Protein AF-A0A2E4JH12-F1 (afdb_monomer)

Solvent-accessible surface area (backbone atoms only — not comparable to full-atom values): 7640 Å² total; per-residue (Å²): 86,74,22,58,42,68,46,98,88,68,50,52,36,53,66,51,54,64,71,58,42,34,50,50,38,51,54,35,48,78,70,76,45,86,42,54,32,42,20,48,26,42,58,17,38,34,47,41,45,76,37,62,37,50,26,39,31,38,36,26,43,54,45,73,68,40,44,51,47,22,37,74,74,64,19,28,39,24,52,33,44,30,43,51,68,30,63,79,48,64,60,88,50,88,93,64,52,73,66,58,41,53,52,40,47,52,49,32,55,35,28,53,51,22,46,65,67,31,65,88,60,33,55,73,48,94,48,34,64,54,76,47,105,49,14,66,75,95,50,67,90,69,38,122

Secondary structure (DSSP, 8-state):
-B-EEE-TTS-EEESS-HHHHHHHHHHHHHTT---EEEE-SHHHHHHHHHTT-SEEEE-TT--HHHHHHHHHHT-EEE---HHHHSHHHHS--TT--HHHHHHHHHHHHHHHHHHHHHTTTS-B-----BTBTTS-TT-GGG--

Radius of gyration: 15.41 Å; Cα contacts (8 Å, |Δi|>4): 271; chains: 1; bounding box: 37×29×42 Å

Nearest PDB structures (foldseek):
  2qs8-assembly1_A  TM=8.465E-01  e=9.693E-09  Alteromonas macleodii
  3mtw-assembly1_A  TM=8.268E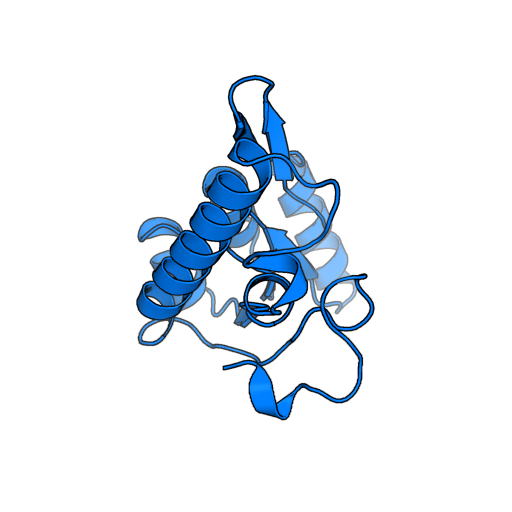-01  e=1.238E-07  Caulobacter vibrioides
  4c5z-assembly1_A  TM=9.041E-01  e=3.143E-07  Aspergillus niger
  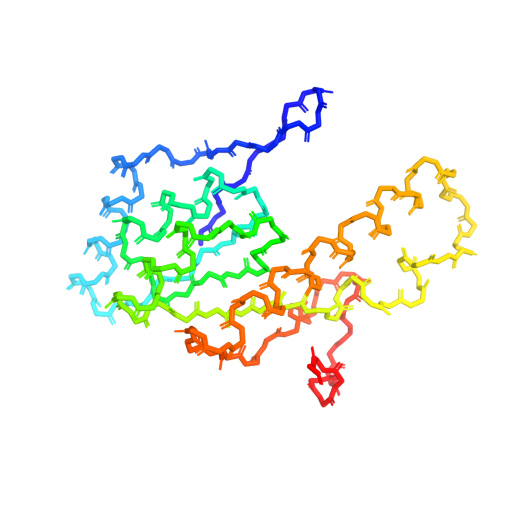4c60-assembly2_C  TM=9.127E-01  e=8.493E-07  Aspergillus niger
  3be7-assembly1_B  TM=8.311E-01  e=1.307E-05  unidentified

Sequence (144 aa):
MGVNGQRPSGEYYGTMGPGVLGAAVRTAHEAIFKVAAHCIGAEGALQAAEAGVDSIEHGIHLEGETVRMMAEDGTFYVPTMSPFNMPDHLSGVSGVSAADQASRLGMRDSNQASFRRAMEAVKIATGTDAGCSQASHGLIVREI

Mean predicted aligned error: 4.52 Å

Structure (mmCIF, N/CA/C/O backbone):
data_AF-A0A2E4JH12-F1
#
_entry.id   AF-A0A2E4JH12-F1
#
loop_
_atom_site.group_PDB
_atom_site.id
_atom_site.type_symbol
_atom_site.label_atom_id
_atom_site.label_alt_id
_atom_site.label_comp_id
_atom_site.label_asym_id
_atom_site.label_entity_id
_atom_site.label_seq_id
_atom_site.pdbx_PDB_ins_code
_atom_site.Cartn_x
_atom_site.Cartn_y
_atom_site.Cartn_z
_atom_site.occupancy
_atom_site.B_iso_or_equiv
_atom_site.auth_seq_id
_atom_site.auth_comp_id
_atom_site.auth_asym_id
_atom_site.auth_atom_id
_atom_site.pdbx_PDB_model_num
ATOM 1 N N . MET A 1 1 ? -3.544 8.603 2.290 1.00 70.12 1 MET A N 1
ATOM 2 C CA . MET A 1 1 ? -2.334 9.348 2.715 1.00 70.12 1 MET A CA 1
ATOM 3 C C . MET A 1 1 ? -1.092 8.577 2.295 1.00 70.12 1 MET A C 1
ATOM 5 O O . MET A 1 1 ? -1.158 7.359 2.291 1.00 70.12 1 MET A O 1
ATOM 9 N N . GLY A 1 2 ? -0.001 9.241 1.902 1.00 69.62 2 GLY A N 1
ATOM 10 C CA . GLY A 1 2 ? 1.243 8.561 1.513 1.00 69.62 2 GLY A CA 1
ATOM 11 C C . GLY A 1 2 ? 2.186 8.398 2.699 1.00 69.62 2 GLY A C 1
ATOM 12 O O . GLY A 1 2 ? 2.510 9.394 3.338 1.00 69.62 2 GLY A O 1
ATOM 13 N N . VAL A 1 3 ? 2.629 7.171 2.975 1.00 69.19 3 VAL A N 1
ATOM 14 C CA . VAL A 1 3 ? 3.543 6.866 4.094 1.00 69.19 3 VAL A CA 1
ATOM 15 C C . VAL A 1 3 ? 4.906 6.366 3.624 1.00 69.19 3 VAL A C 1
ATOM 17 O O . VAL A 1 3 ? 5.613 5.713 4.379 1.00 69.19 3 VAL A O 1
ATOM 20 N N . ASN A 1 4 ? 5.294 6.673 2.384 1.00 81.06 4 ASN A N 1
ATOM 21 C CA . ASN A 1 4 ? 6.541 6.178 1.805 1.00 81.06 4 ASN A CA 1
ATOM 22 C C . ASN A 1 4 ? 7.504 7.307 1.476 1.00 81.06 4 ASN A C 1
ATOM 24 O O . ASN A 1 4 ? 7.148 8.270 0.795 1.00 81.06 4 ASN A O 1
ATOM 28 N N . GLY A 1 5 ? 8.745 7.123 1.901 1.00 85.00 5 GLY A N 1
ATOM 29 C CA . GLY A 1 5 ? 9.927 7.796 1.385 1.00 85.00 5 GLY A CA 1
ATOM 30 C C . GLY A 1 5 ? 10.962 6.749 1.002 1.00 85.00 5 GLY A C 1
ATOM 31 O O . GLY A 1 5 ? 10.881 5.605 1.447 1.00 85.00 5 GLY A O 1
ATOM 32 N N . GLN A 1 6 ? 11.929 7.124 0.169 1.00 90.38 6 GLN A N 1
ATOM 33 C CA . GLN A 1 6 ? 13.030 6.246 -0.213 1.00 90.38 6 GLN A CA 1
ATOM 34 C C . GLN A 1 6 ? 14.358 6.944 0.065 1.00 90.38 6 GLN A C 1
ATOM 36 O O . GLN A 1 6 ? 14.563 8.098 -0.318 1.00 90.38 6 GLN A O 1
ATOM 41 N N . ARG A 1 7 ? 15.257 6.260 0.770 1.00 88.44 7 ARG A N 1
ATOM 42 C CA . ARG A 1 7 ? 16.624 6.736 1.008 1.00 88.44 7 ARG A CA 1
ATOM 43 C C . ARG A 1 7 ? 17.457 6.595 -0.273 1.00 88.44 7 ARG A C 1
ATOM 45 O O . ARG A 1 7 ? 17.127 5.765 -1.117 1.00 88.44 7 ARG A O 1
ATOM 52 N N . PRO A 1 8 ? 18.600 7.296 -0.402 1.00 88.81 8 PRO A N 1
ATOM 53 C CA . PRO A 1 8 ? 19.535 7.075 -1.513 1.00 88.81 8 PRO A CA 1
ATOM 54 C C . PRO A 1 8 ? 20.041 5.628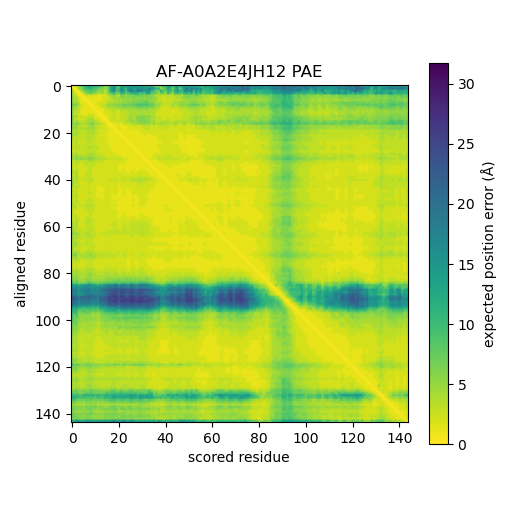 -1.629 1.00 88.81 8 PRO A C 1
ATOM 56 O O . PRO A 1 8 ? 20.446 5.206 -2.705 1.00 88.81 8 PRO A O 1
ATOM 59 N N . SER A 1 9 ? 20.002 4.864 -0.531 1.00 86.88 9 SER A N 1
ATOM 60 C CA . SER A 1 9 ? 20.304 3.427 -0.506 1.00 86.88 9 SER A CA 1
ATOM 61 C C . SER A 1 9 ? 19.236 2.553 -1.178 1.00 86.88 9 SER A C 1
ATOM 63 O O . SER A 1 9 ? 19.471 1.365 -1.371 1.00 86.88 9 SER A O 1
ATOM 65 N N . GLY A 1 10 ? 18.066 3.108 -1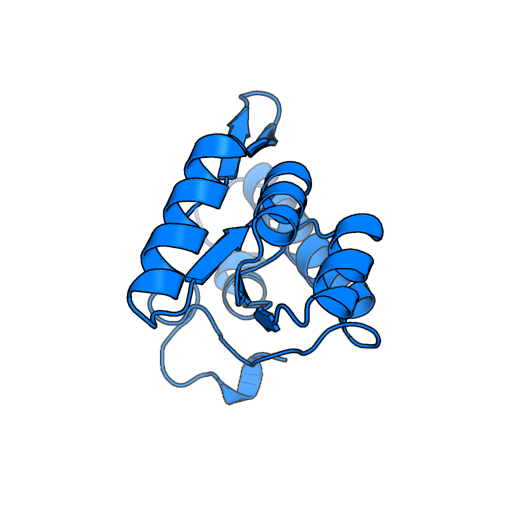.504 1.00 84.50 10 GLY A N 1
ATOM 66 C CA . GLY A 1 10 ? 16.904 2.375 -2.010 1.00 84.50 10 GLY A CA 1
ATOM 67 C C . GLY A 1 10 ? 15.955 1.870 -0.919 1.00 84.50 10 GLY A C 1
ATOM 68 O O . GLY A 1 10 ? 14.869 1.396 -1.242 1.00 84.50 10 GLY A O 1
ATOM 69 N N . GLU A 1 11 ? 16.324 2.003 0.357 1.00 88.19 11 GLU A N 1
ATOM 70 C CA . GLU A 1 11 ? 15.505 1.588 1.499 1.00 88.19 11 GLU A CA 1
ATOM 71 C C . GLU A 1 11 ? 14.264 2.478 1.657 1.00 88.19 11 GLU A C 1
ATOM 73 O O . GLU A 1 11 ? 14.368 3.710 1.656 1.00 88.19 11 GLU A O 1
ATOM 78 N N . TYR A 1 12 ? 13.098 1.852 1.819 1.00 91.69 12 TYR A N 1
ATOM 79 C CA . TYR A 1 12 ? 11.848 2.554 2.088 1.00 91.69 12 TYR A CA 1
ATOM 80 C C . TYR A 1 12 ? 11.683 2.857 3.576 1.00 91.69 12 TYR A C 1
ATOM 82 O O . TYR A 1 12 ? 12.002 2.018 4.411 1.00 91.69 12 TYR A O 1
ATOM 90 N N . TYR A 1 13 ? 11.130 4.026 3.895 1.00 91.31 13 TYR A N 1
ATOM 91 C CA . TYR A 1 13 ? 10.846 4.440 5.270 1.00 91.31 13 TYR A CA 1
ATOM 92 C C . TYR A 1 13 ? 9.499 5.160 5.392 1.00 91.31 13 TYR A C 1
ATOM 94 O O . TYR A 1 13 ? 8.974 5.693 4.406 1.00 91.31 13 TYR A O 1
ATOM 102 N N . GLY A 1 14 ? 8.966 5.202 6.615 1.00 89.62 14 GLY A N 1
ATOM 103 C CA . GLY A 1 14 ? 7.739 5.927 6.956 1.00 89.62 14 GLY A CA 1
ATOM 104 C C . GLY A 1 14 ? 7.909 7.449 6.873 1.00 89.62 14 GLY A C 1
ATOM 105 O O . GLY A 1 14 ? 8.730 8.026 7.583 1.00 89.62 14 GLY A O 1
ATOM 106 N N . THR A 1 15 ? 7.134 8.143 6.033 1.00 90.81 15 THR A N 1
ATOM 107 C CA . THR A 1 15 ? 7.199 9.624 5.930 1.00 90.81 15 THR A CA 1
ATOM 108 C C . THR A 1 15 ? 6.283 10.360 6.895 1.00 90.81 15 THR A C 1
ATOM 110 O O . THR A 1 15 ? 6.477 11.550 7.145 1.00 90.81 15 THR A O 1
ATOM 113 N N . MET A 1 16 ? 5.297 9.665 7.453 1.00 85.00 16 MET A N 1
ATOM 114 C CA . MET A 1 16 ? 4.417 10.189 8.485 1.00 85.00 16 MET A CA 1
ATOM 115 C C . MET A 1 16 ? 4.674 9.376 9.745 1.00 85.00 16 MET A C 1
ATOM 117 O O . MET A 1 16 ? 4.269 8.225 9.820 1.00 85.00 16 MET A O 1
ATOM 121 N N . GLY A 1 17 ? 5.385 9.951 10.715 1.00 85.00 17 GLY A N 1
ATOM 122 C CA . GLY A 1 17 ? 5.645 9.251 11.973 1.00 85.00 17 GLY A CA 1
ATOM 123 C C . GLY A 1 17 ? 4.341 8.868 12.699 1.00 85.00 17 GLY A C 1
ATOM 124 O O . GLY A 1 17 ? 3.301 9.497 12.457 1.00 85.00 17 GLY A O 1
ATOM 125 N N . PRO A 1 18 ? 4.382 7.908 13.644 1.00 90.81 18 PRO A N 1
ATOM 126 C CA . PRO A 1 18 ? 3.184 7.324 14.258 1.00 90.81 18 PRO A CA 1
ATOM 127 C C . PRO A 1 18 ? 2.198 8.346 14.843 1.00 90.81 18 PRO A C 1
ATOM 129 O O . PRO A 1 18 ? 0.987 8.210 14.694 1.00 90.81 18 PRO A O 1
ATOM 132 N N . GLY A 1 19 ? 2.703 9.427 15.451 1.00 94.44 19 GLY A N 1
ATOM 133 C CA . GLY A 1 19 ? 1.856 10.480 16.022 1.00 94.44 19 GLY A CA 1
ATOM 134 C C . GLY A 1 19 ? 1.030 11.245 14.981 1.00 94.44 19 GLY A C 1
ATOM 135 O O . GLY A 1 19 ? -0.128 11.571 15.240 1.00 94.44 19 GLY A O 1
ATOM 136 N N . VAL A 1 20 ? 1.596 11.505 13.796 1.00 95.38 20 VAL A N 1
ATOM 137 C CA . VAL A 1 20 ? 0.887 12.189 12.700 1.00 95.38 20 VAL A CA 1
ATOM 138 C C . VAL A 1 20 ? -0.155 11.258 12.090 1.00 95.38 20 VAL A C 1
ATOM 140 O O . VAL A 1 20 ? -1.290 11.681 11.873 1.00 95.38 20 VAL A O 1
ATOM 143 N N . LEU A 1 21 ? 0.200 9.987 11.874 1.00 95.12 21 LEU A N 1
ATOM 144 C CA . LEU A 1 21 ? -0.734 8.987 11.358 1.00 95.12 21 LEU A CA 1
ATOM 145 C C . LEU A 1 21 ? -1.916 8.774 12.298 1.00 95.12 21 LEU A C 1
ATOM 147 O O . LEU A 1 21 ? -3.059 8.931 11.874 1.00 95.12 21 LEU A O 1
ATOM 151 N N . GLY A 1 22 ? -1.655 8.517 13.580 1.00 96.94 22 GLY A N 1
ATOM 152 C CA . GLY A 1 22 ? -2.713 8.325 14.569 1.00 96.94 22 GLY A CA 1
ATOM 153 C C . GLY A 1 22 ? -3.604 9.560 14.726 1.00 96.94 22 GLY A C 1
ATOM 154 O O . GLY A 1 22 ? -4.815 9.433 14.897 1.00 96.94 22 GLY A O 1
ATOM 155 N N . ALA A 1 23 ? -3.043 10.771 14.625 1.00 97.81 23 ALA A N 1
ATOM 156 C CA . ALA A 1 23 ? -3.842 11.994 14.629 1.00 97.81 23 ALA A CA 1
ATOM 157 C C . ALA A 1 23 ? -4.750 12.101 13.397 1.00 97.81 23 ALA A C 1
ATOM 159 O O . ALA A 1 23 ? -5.922 12.447 13.542 1.00 97.81 23 ALA A O 1
ATOM 160 N N . ALA A 1 24 ? -4.239 11.784 12.207 1.00 97.12 24 ALA A N 1
ATOM 161 C CA . ALA A 1 24 ? -5.019 11.829 10.977 1.00 97.12 24 ALA A CA 1
ATOM 162 C C . ALA A 1 24 ? -6.137 10.779 10.960 1.00 97.12 24 ALA A C 1
ATOM 164 O O . ALA A 1 24 ? -7.274 11.125 10.640 1.00 97.12 24 ALA A O 1
ATOM 165 N N . VAL A 1 25 ? -5.840 9.534 11.356 1.00 98.12 25 VAL A N 1
ATOM 166 C CA . VAL A 1 25 ? -6.840 8.458 11.441 1.00 98.12 25 VAL A CA 1
ATOM 167 C C . VAL A 1 25 ? -7.934 8.821 12.433 1.00 98.12 25 VAL A C 1
ATOM 169 O O . VAL A 1 25 ? -9.104 8.857 12.058 1.00 98.12 25 VAL A O 1
ATOM 172 N N . ARG A 1 26 ? -7.561 9.204 13.660 1.00 98.31 26 ARG A N 1
ATOM 173 C CA .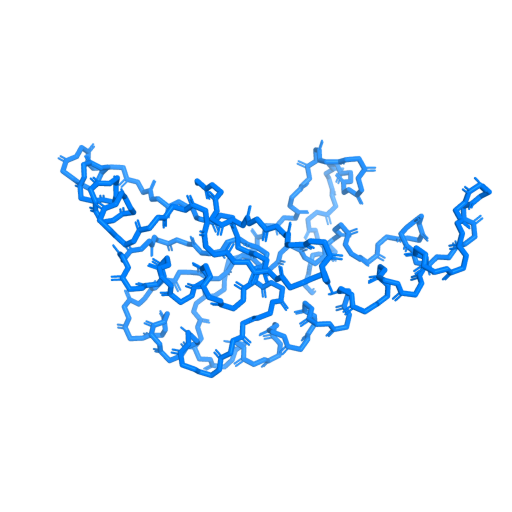 ARG A 1 26 ? -8.529 9.620 14.681 1.00 98.31 26 ARG A CA 1
ATOM 174 C C . ARG A 1 26 ? -9.418 10.763 14.190 1.00 98.31 26 ARG A C 1
ATOM 176 O O . ARG A 1 26 ? -10.633 10.666 14.297 1.00 98.31 26 ARG A O 1
ATOM 183 N N . THR A 1 27 ? -8.826 11.812 13.615 1.00 98.50 27 THR A N 1
ATOM 184 C CA . THR A 1 27 ? -9.580 12.981 13.124 1.00 98.50 27 THR A CA 1
ATOM 185 C C . THR A 1 27 ? -10.560 12.591 12.013 1.00 98.50 27 THR A C 1
ATOM 187 O O . THR A 1 27 ? -11.698 13.054 11.997 1.00 98.50 27 THR A O 1
ATOM 190 N N . ALA A 1 28 ? -10.141 11.726 11.085 1.00 98.50 28 ALA A N 1
ATOM 191 C CA . ALA A 1 28 ? -11.007 11.239 10.017 1.00 98.50 28 ALA A CA 1
ATOM 192 C C . ALA A 1 28 ? -12.163 10.394 10.569 1.00 98.50 28 ALA A C 1
ATOM 194 O O . ALA A 1 28 ? -13.311 10.608 10.183 1.00 98.50 28 ALA A O 1
ATOM 195 N N . HIS A 1 29 ? -11.883 9.485 11.505 1.00 98.50 29 HIS A N 1
ATOM 196 C CA . HIS A 1 29 ? -12.891 8.622 12.125 1.00 98.50 29 HIS A CA 1
ATOM 197 C C . HIS A 1 29 ? -13.891 9.405 12.988 1.00 98.50 29 HIS A C 1
ATOM 199 O O . HIS A 1 29 ? -15.086 9.129 12.912 1.00 98.50 29 HIS A O 1
ATOM 205 N N . GLU A 1 30 ? -13.449 10.423 13.736 1.00 98.62 30 GLU A N 1
ATOM 206 C CA . GLU A 1 30 ? -14.327 11.363 14.463 1.00 98.62 30 GLU A CA 1
ATOM 207 C C . GLU A 1 30 ? -15.289 12.101 13.516 1.00 98.62 30 GLU A C 1
ATOM 209 O O . GLU A 1 30 ? -16.430 12.390 13.876 1.00 98.62 30 GLU A O 1
ATOM 214 N N . ALA A 1 31 ? -14.847 12.354 12.283 1.00 98.50 31 ALA A N 1
ATOM 215 C CA . ALA A 1 31 ? -15.649 12.934 11.212 1.00 98.50 31 ALA A CA 1
ATOM 216 C C . ALA A 1 31 ? -16.383 11.887 10.343 1.00 98.50 31 ALA A C 1
ATOM 218 O O . ALA A 1 31 ? -16.996 12.251 9.340 1.00 98.50 31 ALA A O 1
ATOM 219 N N . ILE A 1 32 ? -16.370 10.604 10.732 1.00 97.88 32 ILE A N 1
ATOM 220 C CA . ILE A 1 32 ? -17.056 9.491 10.047 1.00 97.88 32 ILE A CA 1
ATOM 221 C C . ILE A 1 32 ? -16.519 9.255 8.616 1.00 97.88 32 ILE A C 1
ATOM 223 O O . ILE A 1 32 ? -17.214 8.757 7.731 1.00 97.88 32 ILE A O 1
ATOM 227 N N . PHE A 1 33 ? -15.250 9.586 8.376 1.00 98.44 33 PHE A N 1
ATOM 228 C CA . PHE A 1 33 ? -14.541 9.264 7.139 1.00 98.44 33 PHE A CA 1
ATOM 229 C C . PHE A 1 33 ? -13.658 8.033 7.299 1.00 98.44 33 PHE A C 1
ATOM 231 O O . PHE A 1 33 ? -13.225 7.697 8.395 1.00 98.44 33 PHE A O 1
ATOM 238 N N . LYS A 1 34 ? -13.380 7.370 6.176 1.00 98.31 34 LYS A N 1
ATOM 239 C CA . LYS A 1 34 ? -12.453 6.241 6.073 1.00 98.31 34 LYS A CA 1
ATOM 240 C C . LYS A 1 34 ? -11.080 6.717 5.602 1.00 98.31 34 LYS A C 1
ATOM 242 O O . LYS A 1 34 ? -10.990 7.699 4.864 1.00 98.31 34 LYS A O 1
ATOM 247 N N . VAL A 1 35 ? -10.022 6.015 5.997 1.00 98.38 35 VAL A N 1
ATOM 248 C CA . VAL A 1 35 ? -8.636 6.354 5.656 1.00 98.38 35 VAL A CA 1
ATOM 249 C C . VAL A 1 35 ? -7.981 5.235 4.859 1.00 98.38 35 VAL A C 1
ATOM 251 O O . VAL A 1 35 ? -7.771 4.142 5.370 1.00 98.38 35 VAL A O 1
ATOM 254 N N . ALA A 1 36 ? -7.591 5.557 3.627 1.00 98.25 36 ALA A N 1
ATOM 255 C CA . ALA A 1 36 ? -6.713 4.732 2.805 1.00 98.25 36 ALA A CA 1
ATOM 256 C C . ALA A 1 36 ? -5.255 5.202 2.936 1.00 98.25 36 ALA A C 1
ATOM 258 O O . ALA A 1 36 ? -4.982 6.414 2.902 1.00 98.25 36 ALA A O 1
ATOM 259 N N . ALA A 1 37 ? -4.309 4.272 3.048 1.00 97.25 37 ALA A N 1
ATOM 260 C CA . ALA A 1 37 ? -2.877 4.553 3.129 1.00 97.25 37 ALA A CA 1
ATOM 261 C C . ALA A 1 37 ? -2.112 3.952 1.945 1.00 97.25 37 ALA A C 1
ATOM 263 O O . ALA A 1 37 ? -2.118 2.750 1.727 1.00 97.25 37 ALA A O 1
ATOM 264 N N . HIS A 1 38 ? -1.412 4.800 1.195 1.00 96.31 38 HIS A N 1
ATOM 265 C CA . HIS A 1 38 ? -0.497 4.396 0.135 1.00 96.31 38 HIS A CA 1
ATOM 266 C C . HIS A 1 38 ? 0.813 3.903 0.762 1.00 96.31 38 HIS A C 1
ATOM 268 O O . HIS A 1 38 ? 1.561 4.709 1.329 1.00 96.31 38 HIS A O 1
ATOM 274 N N . CYS A 1 39 ? 1.106 2.604 0.628 1.00 96.00 39 CYS A N 1
ATOM 275 C CA . CYS A 1 39 ? 2.233 1.923 1.274 1.00 96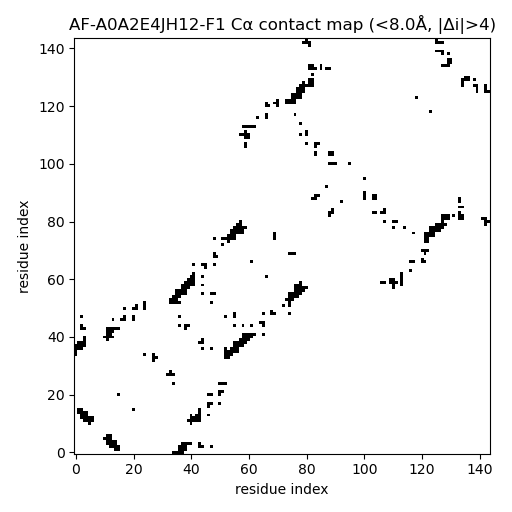.00 39 CYS A CA 1
ATOM 276 C C . CYS A 1 39 ? 3.054 1.108 0.258 1.00 96.00 39 CYS A C 1
ATOM 278 O O . CYS A 1 39 ? 2.542 0.224 -0.417 1.00 96.00 39 CYS A O 1
ATOM 280 N N . ILE A 1 40 ? 4.355 1.367 0.189 1.00 94.56 40 ILE A N 1
ATOM 281 C CA . ILE A 1 40 ? 5.329 0.619 -0.606 1.00 94.56 40 ILE A CA 1
ATOM 282 C C . ILE A 1 40 ? 6.216 -0.168 0.360 1.00 94.56 40 ILE A C 1
ATOM 284 O O . ILE A 1 40 ? 6.274 -1.391 0.265 1.00 94.56 40 ILE A O 1
ATOM 288 N N . GLY A 1 41 ? 6.860 0.519 1.310 1.00 94.50 41 GLY A N 1
ATOM 289 C CA . GLY A 1 41 ? 7.776 -0.085 2.280 1.00 94.50 41 GLY A CA 1
ATOM 290 C C . GLY A 1 41 ? 7.086 -0.773 3.457 1.00 94.50 41 GLY A C 1
ATOM 291 O O . GLY A 1 41 ? 5.987 -0.384 3.852 1.00 94.50 41 GLY A O 1
ATOM 292 N N . ALA A 1 42 ? 7.777 -1.750 4.052 1.00 94.94 42 ALA A N 1
ATOM 293 C CA . ALA A 1 42 ? 7.300 -2.507 5.211 1.00 94.94 42 ALA A CA 1
ATOM 294 C C . ALA A 1 42 ? 7.066 -1.614 6.442 1.00 94.94 42 ALA A C 1
ATOM 296 O O . ALA A 1 42 ? 6.009 -1.692 7.061 1.00 94.94 42 ALA A O 1
ATOM 297 N N . GLU A 1 43 ? 8.008 -0.713 6.750 1.00 94.69 43 GLU A N 1
ATOM 298 C CA . GLU A 1 43 ? 7.919 0.182 7.915 1.00 94.69 43 GLU A CA 1
ATOM 299 C C . GLU A 1 43 ? 6.656 1.057 7.865 1.00 94.69 43 GLU A C 1
ATOM 301 O O . GLU A 1 43 ? 5.873 1.085 8.812 1.00 94.69 43 GLU A O 1
ATOM 306 N N . GLY A 1 44 ? 6.428 1.740 6.738 1.00 95.19 44 GLY A N 1
ATOM 307 C CA . GLY A 1 44 ? 5.254 2.595 6.562 1.00 95.19 44 GLY A CA 1
ATOM 308 C C . GLY A 1 44 ? 3.946 1.801 6.585 1.00 95.19 44 GLY A C 1
ATOM 309 O O . GLY A 1 44 ? 2.958 2.268 7.148 1.00 95.19 44 GLY A O 1
ATOM 310 N N . ALA A 1 45 ? 3.938 0.587 6.023 1.00 96.94 45 ALA A N 1
ATOM 311 C CA . ALA A 1 45 ? 2.768 -0.284 6.054 1.00 96.94 45 ALA A CA 1
ATOM 312 C C . ALA A 1 45 ? 2.418 -0.739 7.478 1.00 96.94 45 ALA A C 1
ATOM 314 O O . ALA A 1 45 ? 1.246 -0.705 7.850 1.00 96.94 45 ALA A O 1
ATOM 315 N N . LEU A 1 46 ? 3.420 -1.111 8.282 1.00 96.44 46 LEU A N 1
ATOM 316 C CA . LEU A 1 46 ? 3.229 -1.465 9.687 1.00 96.44 46 LEU A CA 1
ATOM 317 C C . LEU A 1 46 ? 2.692 -0.275 10.489 1.00 96.44 46 LEU A C 1
ATOM 319 O O . LEU A 1 46 ? 1.662 -0.406 11.138 1.00 96.44 46 LEU A O 1
ATOM 323 N N . GLN A 1 47 ? 3.311 0.903 10.356 1.00 96.44 47 GLN A N 1
ATOM 324 C CA . GLN A 1 47 ? 2.856 2.123 11.036 1.00 96.44 47 GLN A CA 1
ATOM 325 C C . GLN A 1 47 ? 1.424 2.515 10.640 1.00 96.44 47 GLN A C 1
ATOM 327 O O . GLN A 1 47 ? 0.655 3.000 11.469 1.00 96.44 47 GLN A O 1
ATOM 332 N N . ALA A 1 48 ? 1.044 2.321 9.373 1.00 97.50 48 ALA A N 1
ATOM 333 C CA . ALA A 1 48 ? -0.317 2.574 8.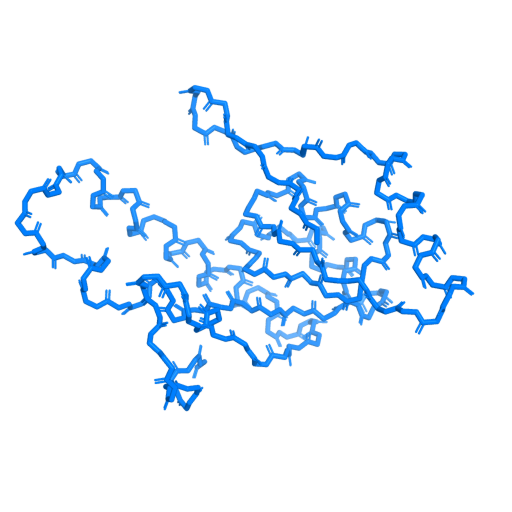911 1.00 97.50 48 ALA A CA 1
ATOM 334 C C . ALA A 1 48 ? -1.318 1.573 9.510 1.00 97.50 48 ALA A C 1
ATOM 336 O O . ALA A 1 48 ? -2.387 1.988 9.956 1.00 97.50 48 ALA A O 1
ATOM 337 N N . ALA A 1 49 ? -0.967 0.284 9.557 1.00 97.25 49 ALA A N 1
ATOM 338 C CA . ALA A 1 49 ? -1.787 -0.734 10.208 1.00 97.25 49 ALA A CA 1
ATOM 339 C C . ALA A 1 49 ? -1.959 -0.428 11.708 1.00 97.25 49 ALA A C 1
ATOM 341 O O . ALA A 1 49 ? -3.087 -0.382 12.181 1.00 97.25 49 ALA A O 1
ATOM 342 N N . GLU A 1 50 ? -0.877 -0.101 12.425 1.00 96.62 50 GLU A N 1
ATOM 343 C CA . GLU A 1 50 ? -0.903 0.309 13.844 1.00 96.62 50 GLU A CA 1
ATOM 344 C C . GLU A 1 50 ? -1.766 1.542 14.099 1.00 96.62 50 GLU A C 1
ATOM 346 O O . GLU A 1 50 ? -2.412 1.655 15.140 1.00 96.62 50 GLU A O 1
ATOM 351 N N . ALA A 1 51 ? -1.794 2.476 13.150 1.00 97.06 51 ALA A N 1
ATOM 352 C CA . ALA A 1 51 ? -2.635 3.658 13.252 1.00 97.06 51 ALA A CA 1
ATOM 353 C C . ALA A 1 51 ? -4.131 3.359 13.051 1.00 97.06 51 ALA A C 1
ATOM 355 O O . ALA A 1 51 ? -4.942 4.244 13.325 1.00 97.06 51 ALA A O 1
ATOM 356 N N . GLY A 1 52 ? -4.502 2.161 12.584 1.00 97.25 52 GLY A N 1
ATOM 357 C CA . GLY A 1 52 ? -5.890 1.752 12.367 1.00 97.25 52 GLY A CA 1
ATOM 358 C C . GLY A 1 52 ? -6.491 2.274 11.062 1.00 97.25 52 GLY A C 1
ATOM 359 O O . GLY A 1 52 ? -7.662 2.654 11.028 1.00 97.25 52 GLY A O 1
ATOM 360 N N . VAL A 1 53 ? -5.700 2.351 9.986 1.00 98.31 53 VAL A N 1
ATOM 361 C CA . VAL A 1 53 ? -6.232 2.715 8.660 1.00 98.31 53 VAL A CA 1
ATOM 362 C C . VAL A 1 53 ? -7.240 1.674 8.166 1.00 98.31 53 VAL A C 1
ATOM 364 O O . VAL A 1 53 ? -7.160 0.488 8.487 1.00 98.31 53 VAL A O 1
ATOM 367 N N . ASP A 1 54 ? -8.189 2.115 7.346 1.00 98.69 54 ASP A N 1
ATOM 368 C CA . ASP A 1 54 ? -9.254 1.260 6.825 1.00 98.69 54 ASP A CA 1
ATOM 369 C C . ASP A 1 54 ? -8.806 0.441 5.612 1.00 98.69 54 ASP A C 1
ATOM 371 O O . ASP A 1 54 ? -9.308 -0.665 5.401 1.00 98.69 54 ASP A O 1
ATOM 375 N N . SER A 1 55 ? -7.852 0.958 4.833 1.00 98.75 55 SER A N 1
ATOM 376 C CA . SER A 1 55 ? -7.207 0.211 3.757 1.00 98.75 55 SER A CA 1
ATOM 377 C C . SER A 1 55 ? -5.732 0.562 3.585 1.00 98.75 55 SER A C 1
ATOM 379 O O . SER A 1 55 ? -5.303 1.699 3.807 1.00 98.75 55 SER A O 1
ATOM 381 N N . ILE A 1 56 ? -4.958 -0.435 3.159 1.00 98.50 56 ILE A N 1
ATOM 382 C CA . ILE A 1 56 ? -3.595 -0.269 2.660 1.00 98.50 56 ILE A CA 1
ATOM 383 C C . ILE A 1 56 ? -3.597 -0.493 1.148 1.00 98.50 56 ILE A C 1
ATOM 385 O O . ILE A 1 56 ? -3.959 -1.567 0.667 1.00 98.50 56 ILE A O 1
ATOM 389 N N . GLU A 1 57 ? -3.142 0.523 0.422 1.00 97.94 57 GLU A N 1
ATOM 390 C CA . GLU A 1 57 ? -2.983 0.534 -1.028 1.00 97.94 57 GLU A CA 1
ATOM 391 C C . GLU A 1 57 ? -1.564 0.096 -1.411 1.00 97.94 57 GLU A C 1
ATOM 393 O O . GLU A 1 57 ? -0.579 0.492 -0.772 1.00 97.94 57 GLU A O 1
ATOM 398 N N . HIS A 1 58 ? -1.460 -0.672 -2.494 1.00 96.00 58 HIS A N 1
ATOM 399 C CA . HIS A 1 58 ? -0.258 -1.322 -3.023 1.00 96.00 58 HIS A CA 1
ATOM 400 C C . HIS A 1 58 ? 0.332 -2.397 -2.105 1.00 96.00 58 HIS A C 1
ATOM 402 O O . HIS A 1 58 ? 0.389 -3.569 -2.480 1.00 96.00 58 HIS A O 1
ATOM 408 N N . GLY A 1 59 ? 0.801 -2.017 -0.912 1.00 96.38 59 GLY A N 1
ATOM 409 C CA . GLY A 1 59 ? 1.457 -2.913 0.044 1.00 96.38 59 GLY A CA 1
ATOM 410 C C . GLY A 1 59 ? 2.570 -3.745 -0.602 1.00 96.38 59 GLY A C 1
ATOM 411 O O . GLY A 1 59 ? 2.559 -4.968 -0.508 1.00 96.38 59 GLY A O 1
ATOM 412 N N . ILE A 1 60 ? 3.499 -3.107 -1.323 1.00 96.12 60 ILE A N 1
ATOM 413 C CA . ILE A 1 60 ? 4.493 -3.827 -2.146 1.00 96.12 60 ILE A CA 1
ATOM 414 C C . ILE A 1 60 ? 5.356 -4.768 -1.301 1.00 96.12 60 ILE A C 1
ATOM 416 O O . ILE A 1 60 ? 5.606 -5.899 -1.712 1.00 96.12 60 ILE A O 1
ATOM 420 N N . HIS A 1 61 ? 5.765 -4.328 -0.113 1.00 96.31 61 HIS A N 1
ATOM 421 C CA . HIS A 1 61 ? 6.644 -5.070 0.788 1.00 96.31 61 HIS A CA 1
ATOM 422 C C . HIS A 1 61 ? 5.948 -5.435 2.113 1.00 96.31 61 HIS A C 1
ATOM 424 O O . HIS A 1 61 ? 6.516 -5.222 3.179 1.00 96.31 61 HIS A O 1
ATOM 430 N N . LEU A 1 62 ? 4.713 -5.957 2.076 1.00 97.00 62 LEU A N 1
ATOM 431 C CA . LEU A 1 62 ? 4.020 -6.401 3.295 1.00 97.00 62 LEU A CA 1
ATOM 432 C C . LEU A 1 62 ? 4.738 -7.582 3.953 1.00 97.00 62 LEU A C 1
ATOM 434 O O . LEU A 1 62 ? 4.950 -8.626 3.331 1.00 97.00 62 LEU A O 1
ATOM 438 N N . GLU A 1 63 ? 5.014 -7.455 5.245 1.00 97.06 63 GLU A N 1
ATOM 439 C CA . GLU A 1 63 ? 5.587 -8.516 6.071 1.00 97.06 63 GLU A CA 1
ATOM 440 C C . GLU A 1 63 ? 4.525 -9.208 6.936 1.00 97.06 63 GLU A C 1
ATOM 442 O O . GLU A 1 63 ? 3.379 -8.767 7.035 1.00 97.06 63 GLU A O 1
ATOM 447 N N . GLY A 1 64 ? 4.895 -10.337 7.551 1.00 97.56 64 GLY A N 1
ATOM 448 C CA . GLY A 1 64 ? 3.962 -11.167 8.320 1.00 97.56 64 GLY A CA 1
ATOM 449 C C . GLY A 1 64 ? 3.316 -10.438 9.501 1.00 97.56 64 GLY A C 1
ATOM 450 O O . GLY A 1 64 ? 2.140 -10.657 9.774 1.00 97.56 64 GLY A O 1
ATOM 451 N N . GLU A 1 65 ? 4.053 -9.543 10.162 1.00 97.25 65 GLU A N 1
ATOM 452 C CA . GLU A 1 65 ? 3.523 -8.742 11.269 1.00 97.25 65 GLU A CA 1
ATOM 453 C C . GLU A 1 65 ? 2.423 -7.784 10.805 1.00 97.25 65 GLU A C 1
ATOM 455 O O . GLU A 1 65 ? 1.336 -7.782 11.380 1.00 97.25 65 GLU A O 1
ATOM 460 N N . THR A 1 66 ? 2.656 -7.048 9.714 1.00 97.94 66 THR A N 1
ATOM 461 C CA . THR A 1 66 ? 1.645 -6.163 9.126 1.00 97.94 66 THR A CA 1
ATOM 462 C C . THR A 1 66 ? 0.413 -6.948 8.683 1.00 97.94 66 THR A C 1
ATOM 464 O O . THR A 1 66 ? -0.705 -6.541 8.977 1.00 97.94 66 THR A O 1
ATOM 467 N N . VAL A 1 67 ? 0.592 -8.103 8.030 1.00 98.50 67 VAL A N 1
ATOM 468 C CA . VAL A 1 67 ? -0.524 -8.968 7.598 1.00 98.50 67 VAL A CA 1
ATOM 469 C C . VAL A 1 67 ? -1.353 -9.449 8.790 1.00 98.50 67 VAL A C 1
ATOM 471 O O . VAL A 1 67 ? -2.581 -9.398 8.735 1.00 98.50 67 VAL A O 1
ATOM 474 N N . ARG A 1 68 ? -0.699 -9.873 9.880 1.00 98.19 68 ARG A N 1
ATOM 475 C CA . ARG A 1 68 ? -1.373 -10.264 11.126 1.00 98.19 68 ARG A CA 1
ATOM 476 C C . ARG A 1 68 ? -2.217 -9.116 11.676 1.00 98.19 68 ARG A C 1
ATOM 478 O O . ARG A 1 68 ? -3.381 -9.323 11.995 1.00 98.19 68 ARG A O 1
ATOM 485 N N . MET A 1 69 ? -1.654 -7.914 11.741 1.00 97.56 69 MET A N 1
ATOM 486 C CA . MET A 1 69 ? -2.367 -6.741 12.243 1.00 97.56 69 MET A CA 1
ATOM 487 C C . MET A 1 69 ? -3.558 -6.344 11.375 1.00 97.56 69 MET A C 1
ATOM 489 O O . MET A 1 69 ? -4.650 -6.134 11.890 1.00 97.56 69 MET A O 1
ATOM 493 N N . MET A 1 70 ? -3.381 -6.310 10.052 1.00 98.62 70 MET A N 1
ATOM 494 C CA . MET A 1 70 ? -4.483 -6.031 9.129 1.00 98.62 70 MET A CA 1
ATOM 495 C C . MET A 1 70 ? -5.633 -7.033 9.302 1.00 98.62 70 MET A C 1
ATOM 497 O O . MET A 1 70 ? -6.800 -6.655 9.214 1.00 98.62 70 MET A O 1
ATOM 501 N N . ALA A 1 71 ? -5.313 -8.307 9.555 1.00 98.38 71 ALA A N 1
ATOM 502 C CA . ALA A 1 71 ? -6.305 -9.344 9.818 1.00 98.38 71 ALA A CA 1
ATOM 503 C C . ALA A 1 71 ? -7.036 -9.133 11.156 1.00 98.38 71 ALA A C 1
ATOM 505 O O . ALA A 1 71 ? -8.259 -9.276 11.205 1.00 98.38 71 ALA A O 1
ATOM 506 N N . GLU A 1 72 ? -6.307 -8.779 12.218 1.00 97.94 72 GLU A N 1
ATOM 507 C CA . GLU A 1 72 ? -6.854 -8.519 13.558 1.00 97.94 72 GLU A CA 1
ATOM 508 C C . GLU A 1 72 ? -7.784 -7.299 13.579 1.00 97.94 72 GLU A C 1
ATOM 510 O O . GLU A 1 72 ? -8.906 -7.393 14.081 1.00 97.94 72 GLU A O 1
ATOM 515 N N . ASP A 1 73 ? -7.363 -6.194 12.963 1.00 97.12 73 ASP A N 1
ATOM 516 C CA . ASP A 1 73 ? -8.099 -4.922 12.980 1.00 97.12 73 ASP A CA 1
ATOM 517 C C . ASP A 1 73 ? -9.106 -4.794 11.824 1.00 97.12 73 ASP A C 1
ATOM 519 O O . ASP A 1 73 ? -9.924 -3.873 11.769 1.00 97.12 73 ASP A O 1
ATOM 523 N N . GLY A 1 74 ? -9.094 -5.748 10.890 1.00 97.75 74 GLY A N 1
ATOM 524 C CA . GLY A 1 74 ? -9.999 -5.777 9.746 1.00 97.75 74 GLY A CA 1
ATOM 525 C C . GLY A 1 74 ? -9.696 -4.728 8.672 1.00 97.75 74 GLY A C 1
ATOM 526 O O . GLY A 1 74 ? -10.596 -4.420 7.883 1.00 97.75 74 GLY A O 1
ATOM 527 N N . THR A 1 75 ? -8.464 -4.212 8.624 1.00 98.50 75 THR A N 1
ATOM 528 C CA . THR A 1 75 ? -7.953 -3.333 7.562 1.00 98.50 75 THR A CA 1
ATOM 529 C C . THR A 1 75 ? -7.980 -4.058 6.218 1.00 98.50 75 THR A C 1
ATOM 531 O O . THR A 1 75 ? -7.497 -5.185 6.085 1.00 98.50 75 THR A O 1
ATOM 534 N N . PHE A 1 76 ? -8.526 -3.409 5.192 1.00 98.69 76 PHE A N 1
ATOM 535 C CA . PHE A 1 76 ? -8.545 -3.959 3.842 1.00 98.69 76 PHE A CA 1
ATOM 536 C C . PHE A 1 76 ? -7.177 -3.863 3.170 1.00 98.69 76 PHE A C 1
ATOM 538 O O . PHE A 1 76 ? -6.429 -2.904 3.356 1.00 98.69 76 PHE A O 1
ATOM 545 N N . TYR A 1 77 ? -6.881 -4.832 2.314 1.00 98.69 77 TYR A N 1
ATOM 546 C CA . TYR A 1 77 ? -5.757 -4.765 1.397 1.00 98.69 77 TYR A CA 1
ATOM 547 C C . TYR A 1 77 ? -6.237 -4.498 -0.034 1.00 98.69 77 TYR A C 1
ATOM 549 O O . TYR A 1 77 ? -7.073 -5.238 -0.558 1.00 98.69 77 TYR A O 1
ATOM 557 N N . VAL A 1 78 ? -5.697 -3.451 -0.663 1.00 98.25 78 VAL A N 1
ATOM 558 C CA . VAL A 1 78 ? -5.934 -3.086 -2.066 1.00 98.25 78 VAL A CA 1
ATOM 559 C C . VAL A 1 78 ? -4.604 -3.214 -2.823 1.00 98.25 78 VAL A C 1
ATOM 561 O O . VAL A 1 78 ? -3.778 -2.301 -2.781 1.00 98.25 78 VAL A O 1
ATOM 564 N N . PRO A 1 79 ? -4.336 -4.356 -3.480 1.00 96.31 79 PRO A N 1
ATOM 565 C CA . PRO A 1 79 ? -2.993 -4.693 -3.954 1.00 96.31 79 PRO A CA 1
ATOM 566 C C . PRO A 1 79 ? -2.524 -3.891 -5.169 1.00 96.31 79 PRO A C 1
ATOM 568 O O . PRO A 1 79 ? -1.314 -3.719 -5.332 1.00 96.31 79 PRO A O 1
ATOM 571 N N . THR A 1 80 ? -3.433 -3.382 -6.011 1.00 95.25 80 THR A N 1
ATOM 572 C CA . THR A 1 80 ? -3.102 -2.606 -7.222 1.00 95.25 80 THR A CA 1
ATOM 573 C C . THR A 1 80 ? -2.039 -3.305 -8.078 1.00 95.25 80 THR A C 1
ATOM 575 O O . THR A 1 80 ? -0.948 -2.791 -8.294 1.00 95.25 80 THR A O 1
ATOM 578 N N . MET A 1 81 ? -2.314 -4.524 -8.522 1.00 92.44 81 MET A N 1
ATOM 579 C CA . MET A 1 81 ? -1.412 -5.335 -9.336 1.00 92.44 81 MET A CA 1
ATOM 580 C C . MET A 1 81 ? -1.228 -4.746 -10.745 1.00 92.44 81 MET A C 1
ATOM 582 O O . MET A 1 81 ? -0.168 -4.922 -11.353 1.00 92.44 81 MET A O 1
ATOM 586 N N . SER A 1 82 ? -2.244 -4.061 -11.291 1.00 90.69 82 SER A N 1
ATOM 587 C CA . SER A 1 82 ? -2.245 -3.566 -12.680 1.00 90.69 82 SER A CA 1
ATOM 588 C C . SER A 1 82 ? -1.024 -2.713 -13.068 1.00 90.69 82 SER A C 1
ATOM 590 O O . SER A 1 82 ? -0.393 -3.054 -14.072 1.00 90.69 82 SER A O 1
ATOM 592 N N . PRO A 1 83 ? -0.618 -1.669 -12.312 1.00 87.12 83 PRO A N 1
ATOM 593 C CA . PRO A 1 83 ? 0.524 -0.818 -12.664 1.00 87.12 83 PRO A CA 1
ATOM 594 C C . PRO A 1 83 ? 1.844 -1.586 -12.791 1.00 87.12 83 PRO A C 1
ATOM 596 O O . PRO A 1 83 ? 2.737 -1.169 -13.527 1.00 87.12 83 PRO A O 1
ATOM 599 N N . PHE A 1 84 ? 1.972 -2.714 -12.088 1.00 85.56 84 PHE A N 1
ATOM 600 C CA . PHE A 1 84 ? 3.184 -3.531 -12.074 1.00 85.56 84 PHE A CA 1
ATOM 601 C C . PHE A 1 84 ? 3.159 -4.647 -13.116 1.00 85.56 84 PHE A C 1
ATOM 603 O O . PHE A 1 84 ? 4.207 -5.204 -13.418 1.00 85.56 84 PHE A O 1
ATOM 610 N N . ASN A 1 85 ? 1.995 -4.979 -13.680 1.00 79.00 85 ASN A N 1
ATOM 611 C CA . ASN A 1 85 ? 1.820 -6.097 -14.611 1.00 79.00 85 ASN A CA 1
ATOM 612 C C . ASN A 1 85 ? 1.732 -5.682 -16.091 1.00 79.00 85 ASN A C 1
ATOM 614 O O . ASN A 1 85 ? 1.626 -6.554 -16.957 1.00 79.00 85 ASN A O 1
ATOM 618 N N . MET A 1 86 ? 1.768 -4.385 -16.410 1.00 67.88 86 MET A N 1
ATOM 619 C CA . MET A 1 86 ? 1.635 -3.921 -17.793 1.00 67.88 86 MET A CA 1
ATOM 620 C C . MET A 1 86 ? 2.930 -4.093 -18.609 1.00 67.88 86 MET A C 1
ATOM 622 O O . MET A 1 86 ? 4.019 -3.870 -18.078 1.00 67.88 86 MET A O 1
ATOM 626 N N . PRO A 1 87 ? 2.845 -4.444 -19.910 1.00 60.97 87 PRO A N 1
ATOM 627 C CA . PRO A 1 87 ? 4.014 -4.698 -20.761 1.00 60.97 87 PRO A CA 1
ATOM 628 C C . PRO A 1 87 ? 5.043 -3.561 -20.768 1.00 60.97 87 PRO A C 1
ATOM 630 O O . PRO A 1 87 ? 6.240 -3.824 -20.658 1.00 60.97 87 PRO A O 1
ATOM 633 N N . ASP A 1 88 ? 4.573 -2.309 -20.783 1.00 59.34 88 ASP A N 1
ATOM 634 C CA . ASP A 1 88 ? 5.419 -1.108 -20.774 1.00 59.34 88 ASP A CA 1
ATOM 635 C C . ASP A 1 88 ? 6.239 -0.964 -19.472 1.00 59.34 88 ASP A C 1
ATOM 637 O O . ASP A 1 88 ? 7.291 -0.323 -19.445 1.00 59.34 88 ASP A O 1
ATOM 641 N N . HIS A 1 89 ? 5.816 -1.619 -18.385 1.00 58.16 89 HIS A N 1
ATOM 642 C CA . HIS A 1 89 ? 6.590 -1.718 -17.144 1.00 58.16 89 HIS A CA 1
ATOM 643 C C . HIS A 1 89 ? 7.547 -2.903 -17.100 1.00 58.16 89 HIS A C 1
ATOM 645 O O . HIS A 1 89 ? 8.494 -2.871 -16.313 1.00 58.16 89 HIS A O 1
ATOM 651 N N . LEU A 1 90 ? 7.322 -3.924 -17.929 1.00 54.47 90 LEU A N 1
ATOM 652 C CA . LEU A 1 90 ? 7.955 -5.230 -17.780 1.00 54.47 90 LEU A CA 1
ATOM 653 C C . LEU A 1 90 ? 9.104 -5.495 -18.746 1.00 54.47 90 LEU A C 1
ATOM 655 O O . LEU A 1 90 ? 10.013 -6.226 -18.369 1.00 54.47 90 LEU A O 1
ATOM 659 N N . SER A 1 91 ? 9.119 -4.912 -19.948 1.00 51.12 91 SER A N 1
ATOM 660 C CA . SER A 1 91 ? 10.303 -4.925 -20.829 1.00 51.12 91 SER A CA 1
ATOM 661 C C . SER A 1 91 ? 10.065 -4.135 -22.118 1.00 51.12 91 SER A C 1
ATOM 663 O O . SER A 1 91 ? 8.944 -4.055 -22.606 1.00 51.12 91 SER A O 1
ATOM 665 N N . GLY A 1 92 ? 11.136 -3.603 -22.715 1.00 51.81 92 GLY A N 1
ATOM 666 C CA . GLY A 1 92 ? 11.124 -3.191 -24.127 1.00 51.81 92 GLY A CA 1
ATOM 667 C C . GLY A 1 92 ? 10.709 -1.750 -24.433 1.00 51.81 92 GLY A C 1
ATOM 668 O O . GLY A 1 92 ? 10.681 -1.380 -25.606 1.00 51.81 92 GLY A O 1
ATOM 669 N N . VAL A 1 93 ? 10.457 -0.907 -23.426 1.00 57.25 93 VAL A N 1
ATOM 670 C CA . VAL A 1 93 ? 10.277 0.535 -23.660 1.00 57.25 93 VAL A CA 1
ATOM 671 C C . VAL A 1 93 ? 11.628 1.158 -24.005 1.00 57.25 93 VAL A C 1
ATOM 673 O O . VAL A 1 93 ? 12.561 1.163 -23.196 1.00 57.25 93 VAL A O 1
ATOM 676 N N . SER A 1 94 ? 11.743 1.683 -25.224 1.00 58.75 94 SER A N 1
ATOM 677 C CA . SER A 1 94 ? 12.933 2.401 -25.680 1.00 58.75 94 SER A CA 1
ATOM 678 C C . SER A 1 94 ? 13.271 3.543 -24.715 1.00 58.75 94 SER A C 1
ATOM 680 O O . SER A 1 94 ? 12.418 4.384 -24.441 1.00 58.75 94 SER A O 1
ATOM 682 N N . GLY A 1 95 ? 14.511 3.588 -24.221 1.00 68.25 95 GLY A N 1
ATOM 683 C CA . GLY A 1 95 ? 14.991 4.654 -23.330 1.00 68.25 95 GLY A CA 1
ATOM 684 C C . GLY A 1 95 ? 15.001 4.322 -21.832 1.00 68.25 95 GLY A C 1
ATOM 685 O O . GLY A 1 95 ? 15.416 5.166 -21.046 1.00 68.25 95 GLY A O 1
ATOM 686 N N . VAL A 1 96 ? 14.604 3.111 -21.424 1.00 72.56 96 VAL A N 1
ATOM 687 C CA . VAL A 1 96 ? 14.700 2.649 -20.025 1.00 72.56 96 VAL A CA 1
ATOM 688 C C . VAL A 1 96 ? 15.973 1.824 -19.820 1.00 72.56 96 VAL A C 1
ATOM 690 O O . VAL A 1 96 ? 16.211 0.862 -20.556 1.00 72.56 96 VAL A O 1
ATOM 693 N N . SER A 1 97 ? 16.777 2.154 -18.802 1.00 81.69 97 SER A N 1
ATOM 694 C CA . SER A 1 97 ? 18.015 1.420 -18.509 1.00 81.69 97 SER A CA 1
ATOM 695 C C . SER A 1 97 ? 17.742 -0.017 -18.037 1.00 81.69 97 SER A C 1
ATOM 697 O O . SER A 1 97 ? 16.675 -0.324 -17.505 1.00 81.69 97 SER A O 1
ATOM 699 N N . ALA A 1 98 ? 18.716 -0.918 -18.193 1.00 83.12 98 ALA A N 1
ATOM 700 C CA . ALA A 1 98 ? 18.591 -2.291 -17.692 1.00 83.12 98 ALA A CA 1
ATOM 701 C C . ALA A 1 98 ? 18.396 -2.347 -16.162 1.00 83.12 98 ALA A C 1
ATOM 703 O O . ALA A 1 98 ? 17.677 -3.211 -15.663 1.00 83.12 98 ALA A O 1
ATOM 704 N N . ALA A 1 99 ? 18.994 -1.404 -15.426 1.00 82.00 99 ALA A N 1
ATOM 705 C CA . ALA A 1 99 ? 18.834 -1.295 -13.980 1.00 82.00 99 ALA A CA 1
ATOM 706 C C . ALA A 1 99 ? 17.393 -0.917 -13.596 1.00 82.00 99 ALA A C 1
ATOM 708 O O . ALA A 1 99 ? 16.811 -1.535 -12.705 1.00 82.00 99 ALA A O 1
ATOM 709 N N . ASP A 1 100 ? 16.788 0.029 -14.317 1.00 80.06 100 ASP A N 1
ATOM 710 C CA . ASP A 1 100 ? 15.397 0.431 -14.085 1.00 80.06 100 ASP A CA 1
ATOM 711 C C . ASP A 1 100 ? 14.420 -0.706 -14.411 1.00 80.06 100 ASP A C 1
ATOM 713 O O . ASP A 1 100 ? 13.440 -0.910 -13.696 1.00 80.06 100 ASP A O 1
ATOM 717 N N . GLN A 1 101 ? 14.694 -1.482 -15.466 1.00 80.94 101 GLN A N 1
ATOM 718 C CA . GLN A 1 101 ? 13.900 -2.670 -15.800 1.00 80.94 101 GLN A CA 1
ATOM 719 C C . GLN A 1 101 ? 13.973 -3.718 -14.682 1.00 80.94 101 GLN A C 1
ATOM 721 O O . GLN A 1 101 ? 12.937 -4.206 -14.231 1.00 80.94 101 GLN A O 1
ATOM 726 N N . ALA A 1 102 ? 15.175 -4.020 -14.181 1.00 83.94 102 ALA A N 1
ATOM 727 C CA . ALA A 1 102 ? 15.358 -4.959 -13.075 1.00 83.94 102 ALA A CA 1
ATOM 728 C C . ALA A 1 102 ? 14.656 -4.487 -11.789 1.00 83.94 102 ALA A C 1
ATOM 730 O O . ALA A 1 102 ? 14.012 -5.285 -11.111 1.00 83.94 102 ALA A O 1
ATOM 731 N N . SER A 1 103 ? 14.719 -3.187 -11.482 1.00 83.62 103 SER A N 1
ATOM 732 C CA . SER A 1 103 ? 14.018 -2.597 -10.336 1.00 83.62 103 SER A CA 1
ATOM 733 C C . SER A 1 103 ? 12.496 -2.768 -10.440 1.00 83.62 103 SER A C 1
ATOM 735 O O . SER A 1 103 ? 11.861 -3.208 -9.482 1.00 83.62 103 SER A O 1
ATOM 737 N N . ARG A 1 104 ? 11.909 -2.507 -11.616 1.00 83.94 104 ARG A N 1
ATOM 738 C CA . ARG A 1 104 ? 10.463 -2.676 -11.858 1.00 83.94 104 ARG A CA 1
ATOM 739 C C . ARG A 1 104 ? 10.012 -4.126 -11.727 1.00 83.94 104 ARG A C 1
ATOM 741 O O . ARG A 1 104 ? 8.986 -4.387 -11.101 1.00 83.94 104 ARG A O 1
ATOM 748 N N . LEU A 1 105 ? 10.792 -5.063 -12.266 1.00 87.06 105 LEU A N 1
ATOM 749 C CA . LEU A 1 105 ? 10.538 -6.495 -12.099 1.00 87.06 105 LEU A CA 1
ATOM 750 C C . LEU A 1 105 ? 10.596 -6.898 -10.618 1.00 87.06 105 LEU A C 1
ATOM 752 O O . LEU A 1 105 ? 9.693 -7.580 -10.139 1.00 87.06 105 LEU A O 1
ATOM 756 N N . GLY A 1 106 ? 11.575 -6.389 -9.864 1.00 90.06 106 GLY A N 1
ATOM 757 C CA . GLY A 1 106 ? 11.672 -6.624 -8.421 1.00 90.06 106 GLY A CA 1
ATOM 758 C C . GLY A 1 106 ? 10.474 -6.086 -7.627 1.00 90.06 106 GLY A C 1
ATOM 759 O O . GLY A 1 106 ? 10.002 -6.749 -6.698 1.00 90.06 106 GLY A O 1
ATOM 760 N N . MET A 1 107 ? 9.932 -4.920 -8.006 1.00 89.69 107 MET A N 1
ATOM 761 C CA . MET A 1 107 ? 8.704 -4.383 -7.402 1.00 89.69 107 MET A CA 1
ATOM 762 C C . MET A 1 107 ? 7.493 -5.271 -7.694 1.00 89.69 107 MET A C 1
ATOM 764 O O . MET A 1 107 ? 6.728 -5.568 -6.777 1.00 89.69 107 MET A O 1
ATOM 768 N N . ARG A 1 108 ? 7.336 -5.738 -8.939 1.00 91.31 108 ARG A N 1
ATOM 769 C CA . ARG A 1 108 ? 6.267 -6.678 -9.307 1.00 91.31 108 ARG A CA 1
ATOM 770 C C . ARG A 1 108 ? 6.344 -7.962 -8.491 1.00 91.31 108 ARG A C 1
ATOM 772 O O . ARG A 1 108 ? 5.332 -8.398 -7.946 1.00 91.31 108 ARG A O 1
ATOM 779 N N . ASP A 1 109 ? 7.525 -8.563 -8.404 1.00 93.69 109 ASP A N 1
ATOM 780 C CA . ASP A 1 109 ? 7.705 -9.827 -7.689 1.00 93.69 109 ASP A CA 1
ATOM 781 C C . ASP A 1 109 ? 7.402 -9.661 -6.192 1.00 93.69 109 ASP A C 1
ATOM 783 O O . ASP A 1 109 ? 6.740 -10.513 -5.591 1.00 93.69 109 ASP A O 1
ATOM 787 N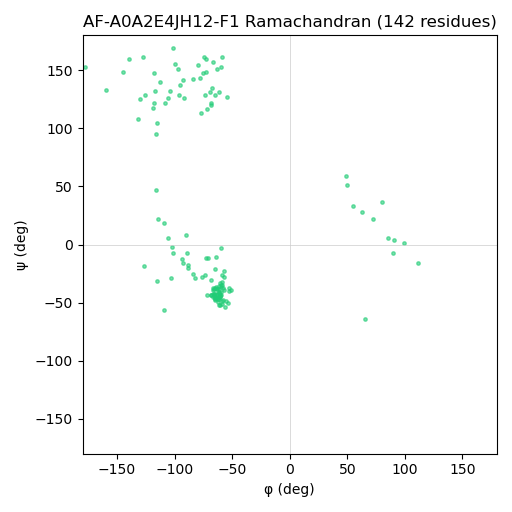 N . SER A 1 110 ? 7.796 -8.523 -5.610 1.00 95.31 110 SER A N 1
ATOM 788 C CA . SER A 1 110 ? 7.484 -8.169 -4.220 1.00 95.31 110 SER A CA 1
ATOM 789 C C . SER A 1 110 ? 5.982 -7.974 -3.996 1.00 95.31 110 SER A C 1
ATOM 791 O O . SER A 1 110 ? 5.417 -8.574 -3.082 1.00 95.31 110 SER A O 1
ATOM 793 N N . ASN A 1 111 ? 5.306 -7.222 -4.869 1.00 95.12 111 ASN A N 1
ATOM 794 C CA . ASN A 1 111 ? 3.858 -7.009 -4.814 1.00 95.12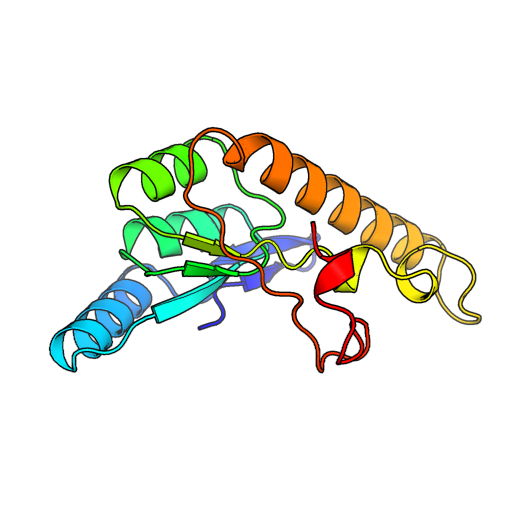 111 ASN A CA 1
ATOM 795 C C . ASN A 1 111 ? 3.085 -8.335 -4.921 1.00 95.12 111 ASN A C 1
ATOM 797 O O . ASN A 1 111 ? 2.208 -8.607 -4.104 1.00 95.12 111 ASN A O 1
ATOM 801 N N . GLN A 1 112 ? 3.485 -9.230 -5.831 1.00 95.19 112 GLN A N 1
ATOM 802 C CA . GLN A 1 112 ? 2.909 -10.577 -5.918 1.00 95.19 112 GLN A CA 1
ATOM 803 C C . GLN A 1 112 ? 3.161 -11.419 -4.663 1.00 95.19 112 GLN A C 1
ATOM 805 O O . GLN A 1 112 ? 2.294 -12.193 -4.255 1.00 95.19 112 GLN A O 1
ATOM 810 N N . ALA A 1 113 ? 4.344 -11.318 -4.054 1.00 96.75 113 ALA A N 1
ATOM 811 C CA . ALA A 1 113 ? 4.643 -12.024 -2.812 1.00 96.75 113 ALA A CA 1
ATOM 812 C C . ALA A 1 113 ? 3.771 -11.520 -1.651 1.00 96.75 113 ALA A C 1
ATOM 814 O O . ALA A 1 113 ? 3.235 -12.335 -0.899 1.00 96.75 113 ALA A O 1
ATOM 815 N N . SER A 1 114 ? 3.585 -10.204 -1.540 1.00 97.44 114 SER A N 1
ATOM 816 C CA . SER A 1 114 ? 2.691 -9.570 -0.564 1.00 97.44 114 SER A CA 1
ATOM 817 C C . SER A 1 114 ? 1.241 -9.999 -0.760 1.00 97.44 114 SER A C 1
ATOM 819 O O . SER A 1 114 ? 0.597 -10.423 0.199 1.00 97.44 114 SER A O 1
ATOM 821 N N . PHE A 1 115 ? 0.762 -10.017 -2.007 1.00 97.25 115 PHE A N 1
ATOM 822 C CA . PHE A 1 115 ? -0.561 -10.532 -2.347 1.00 97.25 115 PHE A CA 1
ATOM 823 C C . PHE A 1 115 ? -0.765 -11.973 -1.886 1.00 97.25 115 PHE A C 1
ATOM 825 O O . PHE A 1 115 ? -1.678 -12.234 -1.104 1.00 97.25 115 PHE A O 1
ATOM 832 N N . ARG A 1 116 ? 0.129 -12.895 -2.268 1.00 97.06 116 ARG A N 1
ATOM 833 C CA . ARG A 1 116 ? 0.047 -14.305 -1.842 1.00 97.06 116 ARG A CA 1
ATOM 834 C C . ARG A 1 116 ? 0.037 -14.457 -0.320 1.00 97.06 116 ARG A C 1
ATOM 836 O O . ARG A 1 116 ? -0.698 -15.295 0.187 1.00 97.06 116 ARG A O 1
ATOM 843 N N . ARG A 1 117 ? 0.826 -13.652 0.401 1.00 97.00 117 ARG A N 1
ATOM 844 C CA . ARG A 1 117 ? 0.878 -13.668 1.872 1.00 97.00 117 ARG A CA 1
ATOM 845 C C . ARG A 1 117 ? -0.436 -13.201 2.506 1.00 97.00 117 ARG A C 1
ATOM 847 O O . ARG A 1 117 ? -0.829 -13.743 3.532 1.00 97.00 117 ARG A O 1
ATOM 854 N N . ALA A 1 118 ? -1.094 -12.206 1.916 1.00 97.50 118 ALA A N 1
ATOM 855 C CA . ALA A 1 118 ? -2.314 -11.612 2.454 1.00 97.50 118 ALA A CA 1
ATOM 856 C C . ALA A 1 118 ? -3.597 -12.381 2.084 1.00 97.50 118 ALA A C 1
ATOM 858 O O . ALA A 1 118 ? -4.568 -12.299 2.833 1.00 97.50 118 ALA A O 1
ATOM 859 N N . MET A 1 119 ? -3.607 -13.132 0.971 1.00 96.62 119 MET A N 1
ATOM 860 C CA . MET A 1 119 ? -4.815 -13.759 0.401 1.00 96.62 119 MET A CA 1
ATOM 861 C C . MET A 1 119 ? -5.657 -14.577 1.385 1.00 96.62 119 MET A C 1
ATOM 863 O O . MET A 1 119 ? -6.881 -14.552 1.296 1.00 96.62 119 MET A O 1
ATOM 867 N N . GLU A 1 120 ? -5.025 -15.316 2.293 1.00 94.50 120 GLU A N 1
ATOM 868 C CA . GLU A 1 120 ? -5.734 -16.218 3.212 1.00 94.50 120 GLU A CA 1
ATOM 869 C C . GLU A 1 120 ? -6.070 -15.567 4.561 1.00 94.50 120 GLU A C 1
ATOM 871 O O . GLU A 1 120 ? -6.849 -16.122 5.332 1.00 94.50 120 GLU A O 1
ATOM 876 N N . ALA A 1 121 ? -5.493 -14.397 4.856 1.00 97.06 121 ALA A N 1
ATOM 877 C CA . ALA A 1 121 ? -5.543 -13.784 6.184 1.00 97.06 121 ALA A CA 1
ATOM 878 C C . ALA A 1 121 ? -6.301 -12.450 6.221 1.00 97.06 121 ALA A C 1
ATOM 880 O O . ALA A 1 121 ? -6.904 -12.115 7.238 1.00 97.06 121 ALA A O 1
ATOM 881 N N . VAL A 1 122 ? -6.274 -11.677 5.135 1.00 98.25 122 VAL A N 1
ATOM 882 C CA . VAL A 1 122 ? -6.722 -10.278 5.114 1.00 98.25 122 VAL A CA 1
ATOM 883 C C . VAL A 1 122 ? -7.897 -10.107 4.156 1.00 98.25 122 VAL A C 1
ATOM 885 O O . VAL A 1 122 ? -7.985 -10.769 3.124 1.00 98.25 122 VAL A O 1
ATOM 888 N N . LYS A 1 123 ? -8.811 -9.183 4.470 1.00 98.06 123 LYS A N 1
ATOM 889 C CA . LYS A 1 123 ? -9.887 -8.802 3.547 1.00 98.06 123 LYS A CA 1
ATOM 890 C C . LYS A 1 123 ? -9.297 -8.056 2.356 1.00 98.06 123 LYS A C 1
ATOM 892 O O . LYS A 1 123 ? -8.685 -7.007 2.529 1.00 98.06 123 LYS A O 1
ATOM 897 N N . ILE A 1 124 ? -9.518 -8.564 1.150 1.00 98.12 124 ILE A N 1
ATOM 898 C CA . ILE A 1 124 ? -9.005 -7.949 -0.077 1.00 98.12 124 ILE A CA 1
ATOM 899 C C . ILE A 1 124 ? -10.137 -7.234 -0.809 1.00 98.12 124 ILE A C 1
ATOM 901 O O . ILE A 1 124 ? -11.212 -7.799 -1.013 1.00 98.12 124 ILE A O 1
ATOM 905 N N . ALA A 1 125 ? -9.879 -5.993 -1.216 1.00 97.31 125 ALA A N 1
ATOM 906 C CA . ALA A 1 125 ? -10.729 -5.246 -2.132 1.00 97.31 125 ALA A CA 1
ATOM 907 C C . ALA A 1 125 ? -9.991 -5.024 -3.458 1.00 97.31 125 ALA A C 1
ATOM 909 O O . ALA A 1 125 ? -8.794 -4.745 -3.490 1.00 97.31 125 ALA A O 1
ATOM 910 N N . THR A 1 126 ? -10.714 -5.149 -4.568 1.00 95.25 126 THR A N 1
ATOM 911 C CA . THR A 1 126 ? -10.164 -4.886 -5.900 1.00 95.25 126 THR A CA 1
ATOM 912 C C . THR A 1 126 ? -9.988 -3.385 -6.116 1.00 95.25 126 THR A C 1
ATOM 914 O O . THR A 1 126 ? -10.945 -2.622 -5.994 1.00 95.25 126 THR A O 1
ATOM 917 N N . GLY A 1 127 ? -8.792 -2.972 -6.529 1.00 95.38 127 GLY A N 1
ATOM 918 C CA . GLY A 1 127 ? -8.501 -1.609 -6.968 1.00 95.38 127 GLY A CA 1
ATOM 919 C C . GLY A 1 127 ? -7.246 -1.604 -7.825 1.00 95.38 127 GLY A C 1
ATOM 920 O O . GLY A 1 127 ? -6.274 -2.241 -7.455 1.00 95.38 127 GLY A O 1
ATOM 921 N N . THR A 1 128 ? -7.279 -0.924 -8.973 1.00 94.06 128 THR A N 1
ATOM 922 C CA . THR A 1 128 ? -6.251 -1.054 -10.025 1.00 94.06 128 THR A CA 1
ATOM 923 C C . THR A 1 128 ? -5.228 0.066 -10.061 1.00 94.06 128 THR A C 1
ATOM 925 O O . THR A 1 128 ? -4.339 0.036 -10.905 1.00 94.06 128 THR A O 1
ATOM 928 N N . ASP A 1 129 ? -5.429 1.112 -9.258 1.00 94.19 129 ASP A N 1
ATOM 929 C CA . ASP A 1 129 ? -4.722 2.389 -9.412 1.00 94.19 129 ASP A CA 1
ATOM 930 C C . ASP A 1 129 ? -4.867 2.985 -10.837 1.00 94.19 129 ASP A C 1
ATOM 932 O O . ASP A 1 129 ? -3.966 3.607 -11.397 1.00 94.19 129 ASP A O 1
ATOM 936 N N . ALA A 1 130 ? -6.024 2.755 -11.479 1.00 91.44 130 ALA A N 1
ATOM 937 C CA . ALA A 1 130 ? -6.259 3.240 -12.837 1.00 91.44 130 ALA A CA 1
ATOM 938 C C . ALA A 1 130 ? -6.339 4.770 -12.874 1.00 91.44 130 ALA A C 1
ATOM 940 O O . ALA A 1 130 ? -7.065 5.385 -12.092 1.00 91.44 130 ALA A O 1
ATOM 941 N N . GLY A 1 131 ? -5.655 5.364 -13.848 1.00 85.81 131 GLY A N 1
ATOM 942 C CA . GLY A 1 131 ? -5.450 6.810 -13.945 1.00 85.81 131 GLY A CA 1
ATOM 943 C C . GLY A 1 131 ? -3.994 7.212 -13.709 1.00 85.81 131 GLY A C 1
ATOM 944 O O . GLY A 1 131 ? -3.599 8.305 -14.114 1.00 85.81 131 GLY A O 1
ATOM 945 N N . CYS A 1 132 ? -3.166 6.323 -13.146 1.00 80.19 132 CYS A N 1
ATOM 946 C CA . CYS A 1 132 ? -1.717 6.451 -13.253 1.00 80.19 132 CYS A CA 1
ATOM 947 C C . CYS A 1 132 ? -1.261 6.108 -14.685 1.00 80.19 132 CYS A C 1
ATOM 949 O O . CYS A 1 132 ? -1.965 5.426 -15.432 1.00 80.19 132 CYS A O 1
ATOM 951 N N . SER A 1 133 ? -0.061 6.550 -15.084 1.00 67.62 133 SER A N 1
ATOM 952 C CA . SER A 1 133 ? 0.474 6.363 -16.455 1.00 67.62 133 SER A CA 1
ATOM 953 C C . SER A 1 133 ? 0.617 4.898 -16.919 1.00 67.62 133 SER A C 1
ATOM 955 O O . SER A 1 133 ? 0.987 4.628 -18.054 1.00 67.62 133 SER A O 1
ATOM 957 N N . GLN A 1 134 ? 0.310 3.965 -16.026 1.00 73.94 134 GLN A N 1
ATOM 958 C CA . GLN A 1 134 ? 0.767 2.583 -15.977 1.00 73.94 134 GLN A CA 1
ATOM 959 C C . GLN A 1 134 ? -0.435 1.639 -15.886 1.00 73.94 134 GLN A C 1
ATOM 961 O O . GLN A 1 134 ? -0.315 0.461 -16.196 1.00 73.94 134 GLN A O 1
ATOM 966 N N . ALA A 1 135 ? -1.602 2.160 -15.491 1.00 81.88 135 ALA A N 1
ATOM 967 C CA . ALA A 1 135 ? -2.864 1.446 -15.421 1.00 81.88 135 ALA A CA 1
ATOM 968 C C . ALA A 1 135 ? -3.959 2.278 -16.105 1.00 81.88 135 ALA A C 1
ATOM 970 O O . ALA A 1 135 ? -4.413 3.309 -15.605 1.00 81.88 135 ALA A O 1
ATOM 971 N N . SER A 1 136 ? -4.395 1.825 -17.280 1.00 84.88 136 SER A N 1
ATOM 972 C CA . SER A 1 136 ? -5.491 2.462 -18.011 1.00 84.88 136 SER A CA 1
ATOM 973 C C . SER A 1 136 ? -6.844 2.195 -17.348 1.00 84.88 136 SER A C 1
ATOM 975 O O . SER A 1 136 ? -7.090 1.123 -16.791 1.00 84.88 136 SER A O 1
ATOM 977 N N . HIS A 1 137 ? -7.763 3.153 -17.466 1.00 91.06 137 HIS A N 1
ATOM 978 C CA . HIS A 1 137 ? -9.155 2.951 -17.068 1.00 91.06 137 HIS A CA 1
ATOM 979 C C . HIS A 1 137 ? -9.819 1.805 -17.852 1.00 91.06 137 HIS A C 1
ATOM 981 O O . HIS A 1 137 ? -9.460 1.516 -18.992 1.00 91.06 137 HIS A O 1
ATOM 987 N N . GLY A 1 138 ? -10.824 1.169 -17.240 1.00 90.38 138 GLY A N 1
ATOM 988 C CA . GLY A 1 138 ? -11.643 0.130 -17.880 1.00 90.38 138 GLY A CA 1
ATOM 989 C C . GLY A 1 138 ? -11.078 -1.295 -17.816 1.00 90.38 138 GLY A C 1
ATOM 990 O O . GLY A 1 138 ? -11.677 -2.201 -18.389 1.00 90.38 138 GLY A O 1
ATOM 991 N N . LEU A 1 139 ? -9.964 -1.521 -17.110 1.00 87.94 139 LEU A N 1
ATOM 992 C CA . LEU A 1 139 ? -9.281 -2.821 -17.050 1.00 87.94 139 LEU A CA 1
ATOM 993 C C . LEU A 1 139 ? -9.397 -3.546 -15.696 1.00 87.94 139 LEU A C 1
ATOM 995 O O . LEU A 1 139 ? -8.647 -4.482 -15.449 1.00 87.94 139 LEU A O 1
ATOM 999 N N . ILE A 1 140 ? -10.364 -3.182 -14.844 1.00 91.44 140 ILE A N 1
ATOM 1000 C CA . ILE A 1 140 ? -10.532 -3.775 -13.499 1.00 91.44 140 ILE A CA 1
ATOM 1001 C C . ILE A 1 140 ? -10.714 -5.297 -13.497 1.00 91.44 140 ILE A C 1
ATOM 1003 O O . ILE A 1 140 ? -10.295 -5.971 -12.565 1.00 91.44 140 ILE A O 1
ATOM 1007 N N . VAL A 1 141 ? -11.262 -5.859 -14.576 1.00 91.12 141 VAL A N 1
ATOM 1008 C CA . VAL A 1 141 ? -11.412 -7.313 -14.753 1.00 91.12 141 VAL A CA 1
ATOM 1009 C C . VAL A 1 141 ? -10.069 -8.062 -14.834 1.00 91.12 141 VAL A C 1
ATOM 1011 O O . VAL A 1 141 ? -10.056 -9.286 -14.814 1.00 91.12 141 VAL A O 1
ATOM 1014 N N . ARG A 1 142 ? -8.943 -7.348 -14.957 1.00 86.31 142 ARG A N 1
ATOM 1015 C CA . ARG A 1 142 ? -7.585 -7.908 -15.061 1.00 86.31 142 ARG A CA 1
ATOM 1016 C C . ARG A 1 142 ? -6.755 -7.748 -13.781 1.00 86.31 142 ARG A C 1
ATOM 1018 O O . ARG A 1 142 ? -5.562 -8.022 -13.811 1.00 86.31 142 ARG A O 1
ATOM 1025 N N . GLU A 1 143 ? -7.357 -7.241 -12.707 1.00 88.06 143 GLU A N 1
ATOM 1026 C CA . GLU A 1 143 ? -6.638 -6.744 -11.529 1.00 88.06 143 GLU A CA 1
ATOM 1027 C C . GLU A 1 143 ? -6.087 -7.831 -10.600 1.00 88.06 143 GLU A C 1
ATOM 1029 O O . GLU A 1 143 ? -5.097 -7.590 -9.918 1.00 88.06 143 GLU A O 1
ATOM 1034 N N . ILE A 1 144 ? -6.709 -9.009 -10.543 1.00 80.00 144 ILE A N 1
ATOM 1035 C CA . ILE A 1 144 ? -6.351 -10.083 -9.605 1.00 80.00 144 ILE A CA 1
ATOM 1036 C C . ILE A 1 144 ? -6.290 -11.412 -10.350 1.00 80.00 144 ILE A C 1
ATOM 1038 O O . ILE A 1 144 ? -7.225 -11.668 -11.144 1.00 80.00 144 ILE A O 1
#

pLDDT: mean 90.01, std 11.1, range [51.12, 98.75]

Foldseek 3Di:
DEQWDADPVRAIGGPQPLVRLLVVCVVCVVVVHAAEYEDQHQHSLQSNLVSLHQEYEQPLQHDPNSLQSQLVSQREYANQLQLLPAPCQQDDDPPDDPVSNVVSPSSNVSSVVNCVSNVVRHHYDYDNPDPPPRHHPPCSVVGD